Protein AF-A0AAV4N1P4-F1 (afdb_monomer_lite)

Structure (mmCIF, N/CA/C/O backbone):
data_AF-A0AAV4N1P4-F1
#
_entry.id   AF-A0AAV4N1P4-F1
#
loop_
_atom_site.group_PDB
_atom_site.id
_atom_site.type_symbol
_atom_site.label_atom_id
_atom_site.label_alt_id
_atom_site.label_comp_id
_atom_site.label_asym_id
_atom_site.label_entity_id
_atom_site.label_seq_id
_atom_site.pdbx_PDB_ins_code
_atom_site.Cartn_x
_atom_site.Cartn_y
_atom_site.Cartn_z
_atom_site.occupancy
_atom_site.B_iso_or_equiv
_atom_site.auth_seq_id
_atom_site.auth_comp_id
_atom_site.auth_asym_id
_atom_site.auth_atom_id
_atom_site.pdbx_PDB_model_num
ATOM 1 N N . MET A 1 1 ? 2.501 -30.240 -11.972 1.00 49.06 1 MET A N 1
ATOM 2 C CA . MET A 1 1 ? 1.809 -29.115 -12.634 1.00 49.06 1 MET A CA 1
ATOM 3 C C . MET A 1 1 ? 1.280 -28.246 -11.510 1.00 49.06 1 MET A C 1
ATOM 5 O O . MET A 1 1 ? 0.567 -28.786 -10.677 1.00 49.06 1 MET A O 1
ATOM 9 N N . TRP A 1 2 ? 1.716 -26.993 -11.387 1.00 59.50 2 TRP A N 1
ATOM 10 C CA . TRP A 1 2 ? 1.163 -26.083 -10.380 1.00 59.50 2 TRP A CA 1
ATOM 11 C C . TRP A 1 2 ? -0.152 -25.533 -10.938 1.00 59.50 2 TRP A C 1
ATOM 13 O O . TRP A 1 2 ? -0.143 -24.999 -12.045 1.00 59.50 2 TRP A O 1
ATOM 23 N N . ASN A 1 3 ? -1.266 -25.708 -10.225 1.00 61.19 3 ASN A N 1
ATOM 24 C CA . ASN A 1 3 ? -2.499 -24.990 -10.548 1.00 61.19 3 ASN A CA 1
ATOM 25 C C . ASN A 1 3 ? -2.249 -23.510 -10.255 1.00 61.19 3 ASN A C 1
ATOM 27 O O . ASN A 1 3 ? -1.991 -23.145 -9.110 1.00 61.19 3 ASN A O 1
ATOM 31 N N . ILE A 1 4 ? -2.274 -22.682 -11.295 1.00 72.19 4 ILE A N 1
ATOM 32 C CA . ILE A 1 4 ? -2.232 -21.228 -11.165 1.00 72.19 4 ILE A CA 1
ATOM 33 C C . ILE A 1 4 ? -3.682 -20.768 -11.259 1.00 72.19 4 ILE A C 1
ATOM 35 O O . ILE A 1 4 ? -4.205 -20.584 -12.355 1.00 72.19 4 ILE A O 1
ATOM 39 N N . GLU A 1 5 ? -4.336 -20.650 -10.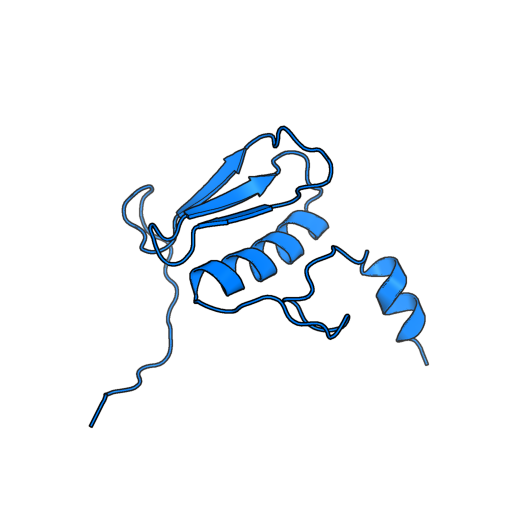110 1.00 80.06 5 GLU A N 1
ATOM 40 C CA . GLU A 1 5 ? -5.631 -19.977 -10.018 1.00 80.06 5 GLU A CA 1
ATOM 41 C C . GLU A 1 5 ? -5.398 -18.458 -9.930 1.00 80.06 5 GLU A C 1
ATOM 43 O O . GLU A 1 5 ? -4.375 -18.026 -9.382 1.00 80.06 5 GLU A O 1
ATOM 48 N N . PRO A 1 6 ? -6.295 -17.624 -10.485 1.00 88.38 6 PRO A N 1
ATOM 49 C CA . PRO A 1 6 ? -6.197 -16.177 -10.346 1.00 88.38 6 PRO A CA 1
ATOM 50 C C . PRO A 1 6 ? -6.323 -15.751 -8.877 1.00 88.38 6 PRO A C 1
ATOM 52 O O . PRO A 1 6 ? -7.000 -16.393 -8.077 1.00 88.38 6 PRO A O 1
ATOM 55 N N . LEU A 1 7 ? -5.684 -14.635 -8.526 1.00 88.88 7 LEU A N 1
ATOM 56 C CA . LEU A 1 7 ? -5.812 -14.050 -7.196 1.00 88.88 7 LEU A CA 1
ATOM 57 C C . LEU A 1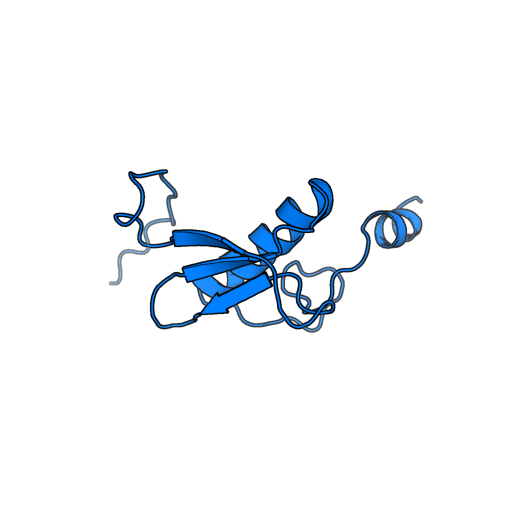 7 ? -7.202 -13.426 -7.019 1.00 88.88 7 LEU A C 1
ATOM 59 O O . LEU A 1 7 ? -7.628 -12.608 -7.835 1.00 88.88 7 LEU A O 1
ATOM 63 N N . GLU A 1 8 ? -7.868 -13.760 -5.917 1.00 92.12 8 GLU A N 1
ATOM 64 C CA . GLU A 1 8 ? -9.148 -13.179 -5.516 1.00 92.12 8 GLU A CA 1
ATOM 65 C C . GLU A 1 8 ? -8.999 -12.391 -4.213 1.00 92.12 8 GLU A C 1
ATOM 67 O O . GLU A 1 8 ? -8.218 -12.752 -3.333 1.00 92.12 8 GLU A O 1
ATOM 72 N N . PHE A 1 9 ? -9.778 -11.318 -4.073 1.00 91.69 9 PHE A N 1
ATOM 73 C CA . PHE A 1 9 ? -9.822 -10.518 -2.854 1.00 91.69 9 PHE A CA 1
ATOM 74 C C . PHE A 1 9 ? -11.228 -10.529 -2.272 1.00 91.69 9 PHE A C 1
ATOM 76 O O . PHE A 1 9 ? -12.196 -10.167 -2.941 1.00 91.69 9 PHE A O 1
ATOM 83 N N . ALA A 1 10 ? -11.326 -10.865 -0.991 1.00 95.31 10 ALA A N 1
ATOM 84 C CA . ALA A 1 10 ? -12.549 -10.747 -0.217 1.00 95.31 10 ALA A CA 1
ATOM 85 C C . ALA A 1 10 ? -12.260 -9.996 1.082 1.00 95.31 10 ALA A C 1
ATOM 87 O O . ALA A 1 10 ? -11.233 -10.196 1.730 1.00 95.31 10 ALA A O 1
ATOM 88 N N . ARG A 1 11 ? -13.189 -9.128 1.486 1.00 95.44 11 ARG A N 1
ATOM 89 C CA . ARG A 1 11 ? -13.129 -8.510 2.809 1.00 95.44 11 ARG A CA 1
ATOM 90 C C . ARG A 1 11 ? -13.583 -9.527 3.851 1.00 95.44 11 ARG A C 1
ATOM 92 O O . ARG A 1 11 ? -14.660 -10.101 3.721 1.00 95.44 11 ARG A O 1
ATOM 99 N N . VAL A 1 12 ? -12.800 -9.665 4.913 1.00 95.81 12 VAL A N 1
ATOM 100 C CA . VAL A 1 12 ? -13.112 -10.515 6.067 1.00 95.81 12 VAL A CA 1
ATOM 101 C C . VAL A 1 12 ? -13.122 -9.701 7.361 1.00 95.81 12 VAL A C 1
ATOM 103 O O . VAL A 1 12 ? -12.841 -8.498 7.356 1.00 95.81 12 VAL A O 1
ATOM 106 N N . ASP A 1 13 ? -13.479 -10.349 8.471 1.00 94.62 13 ASP A N 1
ATOM 107 C CA . ASP A 1 13 ? -13.416 -9.724 9.792 1.00 94.62 13 ASP A CA 1
ATOM 108 C C . ASP A 1 13 ? -11.980 -9.272 10.124 1.00 94.62 13 ASP A C 1
ATOM 110 O O . ASP A 1 13 ? -11.014 -9.938 9.732 1.00 94.62 13 ASP A O 1
ATOM 114 N N . PRO A 1 14 ? -11.815 -8.183 10.896 1.00 88.56 14 PRO A N 1
ATOM 115 C CA . PRO A 1 14 ? -10.501 -7.718 11.328 1.00 88.56 14 PRO A CA 1
ATOM 116 C C . PRO A 1 14 ? -9.662 -8.828 11.980 1.00 88.56 14 PRO A C 1
ATOM 118 O O . PRO A 1 14 ? -10.149 -9.558 12.843 1.00 88.56 14 PRO A O 1
ATOM 121 N N . GLY A 1 15 ? -8.393 -8.941 11.576 1.00 85.69 15 GLY A N 1
ATOM 122 C CA . GLY A 1 15 ? -7.452 -9.932 12.109 1.00 85.69 15 GLY A CA 1
ATOM 123 C C . GLY A 1 15 ? -7.591 -11.344 11.531 1.00 85.69 15 GLY A C 1
ATOM 124 O O . GLY A 1 15 ? -6.846 -12.226 11.947 1.00 85.69 15 GLY A O 1
ATOM 125 N N . LYS A 1 16 ? -8.513 -11.570 10.585 1.00 90.00 16 LYS A N 1
ATOM 126 C CA . LYS A 1 16 ? -8.665 -12.854 9.876 1.00 90.00 16 LYS A CA 1
ATOM 127 C C . LYS A 1 16 ? -8.171 -12.827 8.428 1.00 90.00 16 LYS A C 1
ATOM 129 O O . LYS A 1 16 ? -8.266 -13.845 7.754 1.00 90.00 16 LYS A O 1
ATOM 134 N N . GLY A 1 17 ? -7.733 -11.671 7.930 1.00 90.44 17 GLY A N 1
ATOM 135 C CA . GLY A 1 17 ? -7.290 -11.523 6.544 1.00 90.44 17 GLY A CA 1
ATOM 136 C C . GLY A 1 17 ? -5.836 -11.932 6.354 1.00 90.44 17 GLY A C 1
ATOM 137 O O . GLY A 1 17 ? -5.019 -11.710 7.249 1.00 90.44 17 GLY A O 1
ATOM 138 N N . ASP A 1 18 ? -5.517 -12.443 5.165 1.00 90.88 18 ASP A N 1
ATOM 139 C CA . ASP A 1 18 ? -4.134 -12.636 4.706 1.00 90.88 18 ASP A CA 1
ATOM 140 C C . ASP A 1 18 ? -3.407 -11.294 4.569 1.00 90.88 18 ASP A C 1
ATOM 142 O O . ASP A 1 18 ? -2.216 -11.189 4.847 1.00 90.88 18 ASP A O 1
ATOM 146 N N . ILE A 1 19 ? -4.153 -10.249 4.190 1.00 91.25 19 ILE A N 1
ATOM 147 C CA . ILE A 1 19 ? -3.685 -8.867 4.147 1.00 91.25 19 ILE A CA 1
ATOM 148 C C . ILE A 1 19 ? -4.484 -8.035 5.151 1.00 91.25 19 ILE A C 1
ATOM 150 O O . ILE A 1 19 ? -5.711 -7.955 5.073 1.00 91.25 19 ILE A O 1
ATOM 154 N N . ASN A 1 20 ? -3.789 -7.376 6.078 1.00 91.88 20 ASN A N 1
ATOM 155 C CA . ASN A 1 20 ? -4.389 -6.490 7.074 1.00 91.88 20 ASN A CA 1
ATOM 156 C C . ASN A 1 20 ? -3.925 -5.050 6.837 1.00 91.88 20 ASN A C 1
ATOM 158 O O . ASN A 1 20 ? -2.728 -4.768 6.850 1.00 91.88 20 ASN A O 1
ATOM 162 N N . ILE A 1 21 ? -4.877 -4.135 6.639 1.00 92.81 21 ILE A N 1
ATOM 163 C CA . ILE A 1 21 ? -4.605 -2.720 6.362 1.00 92.81 21 ILE A CA 1
ATOM 164 C C . ILE A 1 21 ? -4.841 -1.899 7.632 1.00 92.81 21 ILE A C 1
ATOM 166 O O . ILE A 1 21 ? -5.918 -1.952 8.228 1.00 92.81 21 ILE A O 1
ATOM 170 N N . TYR A 1 22 ? -3.848 -1.104 8.013 1.00 93.25 22 TYR A N 1
ATOM 171 C CA . TYR A 1 22 ? -3.862 -0.249 9.193 1.00 93.25 22 TYR A CA 1
ATOM 172 C C . TYR A 1 22 ? -3.631 1.208 8.799 1.00 93.25 22 TYR A C 1
ATOM 174 O O . TYR A 1 22 ? -2.770 1.508 7.976 1.00 93.25 22 TYR A O 1
ATOM 182 N N . PHE A 1 23 ? -4.346 2.121 9.450 1.00 94.12 23 PHE A N 1
ATOM 183 C CA . PHE A 1 23 ? -4.068 3.553 9.382 1.00 94.12 23 PHE A CA 1
ATOM 184 C C . PHE A 1 23 ? -3.346 3.975 10.657 1.00 94.12 23 PHE A C 1
ATOM 186 O O . PHE A 1 23 ? -3.804 3.65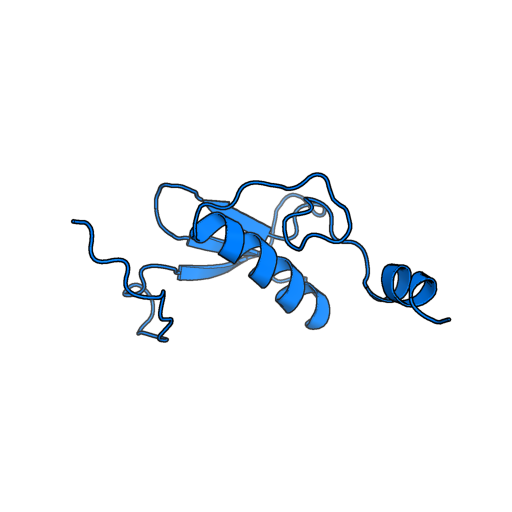6 11.757 1.00 94.12 23 PHE A O 1
ATOM 193 N N . LYS A 1 24 ? -2.210 4.659 10.519 1.00 93.06 24 LYS A N 1
ATOM 194 C CA . LYS A 1 24 ? -1.465 5.198 11.662 1.00 93.06 24 LYS A CA 1
ATOM 195 C C . LYS A 1 24 ? -0.706 6.462 11.287 1.00 93.06 24 LYS A C 1
ATOM 197 O O . LYS A 1 24 ? -0.240 6.598 10.158 1.00 93.06 24 LYS A O 1
ATOM 202 N N . THR A 1 25 ? -0.481 7.341 12.255 1.00 93.31 25 THR A N 1
ATOM 203 C CA . THR A 1 25 ? 0.434 8.467 12.068 1.00 93.31 25 THR A CA 1
ATOM 204 C C . THR A 1 25 ? 1.869 7.953 11.924 1.00 93.31 25 THR A C 1
ATOM 206 O O . THR A 1 25 ? 2.379 7.236 12.789 1.00 93.31 25 THR A O 1
ATOM 209 N N . MET A 1 26 ? 2.537 8.334 10.834 1.00 88.88 26 MET A N 1
ATOM 210 C CA . MET A 1 26 ? 3.955 8.031 10.617 1.00 88.88 26 MET A CA 1
ATOM 211 C C . MET A 1 26 ? 4.843 9.054 11.330 1.00 88.88 26 MET A C 1
ATOM 213 O O . MET A 1 26 ? 4.516 10.240 11.390 1.00 88.88 26 MET A O 1
ATOM 217 N N . THR A 1 27 ? 5.977 8.599 11.868 1.00 86.56 27 THR A N 1
ATOM 218 C CA . THR A 1 27 ? 6.960 9.467 12.541 1.00 86.56 27 THR A CA 1
ATOM 219 C C . THR A 1 27 ? 7.794 10.279 11.553 1.00 86.56 27 THR A C 1
ATOM 221 O O . THR A 1 27 ? 8.194 11.393 11.870 1.00 86.56 27 THR A O 1
ATOM 224 N N . ASN A 1 28 ? 8.038 9.733 10.359 1.00 85.69 28 ASN A N 1
ATOM 225 C CA . ASN A 1 28 ? 8.666 10.436 9.249 1.00 85.69 28 ASN A CA 1
ATOM 226 C C . ASN A 1 28 ? 7.577 10.957 8.303 1.00 85.69 28 ASN A C 1
ATOM 228 O O . ASN A 1 28 ? 6.830 10.171 7.721 1.00 85.69 28 ASN A O 1
ATOM 232 N N . GLU A 1 29 ? 7.499 12.277 8.142 1.00 77.38 29 GLU A N 1
ATOM 233 C CA . GLU A 1 29 ? 6.504 12.949 7.297 1.00 77.38 29 GLU A CA 1
ATOM 234 C C . GLU A 1 29 ? 6.656 12.660 5.797 1.00 77.38 29 GLU A C 1
ATOM 236 O O . GLU A 1 29 ? 5.697 12.818 5.045 1.00 77.38 29 GLU A O 1
ATOM 241 N N . HIS A 1 30 ? 7.826 12.179 5.367 1.00 84.25 30 HIS A N 1
ATOM 242 C CA . HIS A 1 30 ? 8.072 11.752 3.990 1.00 84.25 30 HIS A CA 1
ATOM 243 C C . HIS A 1 30 ? 7.651 10.302 3.717 1.00 84.25 30 HIS A C 1
ATOM 245 O O . HIS A 1 30 ? 7.687 9.866 2.569 1.00 84.25 30 HIS A O 1
ATOM 251 N N . VAL A 1 31 ? 7.241 9.551 4.745 1.00 88.38 31 VAL A N 1
ATOM 252 C CA . VAL A 1 31 ? 6.726 8.185 4.590 1.00 88.38 31 VAL A CA 1
ATOM 253 C C . VAL A 1 31 ? 5.202 8.234 4.525 1.00 88.38 31 VAL A C 1
ATOM 255 O O . VAL A 1 31 ? 4.519 8.612 5.483 1.00 88.38 31 VAL A O 1
ATOM 258 N N . MET A 1 32 ? 4.663 7.850 3.371 1.00 92.06 32 MET A N 1
ATOM 259 C CA . MET A 1 32 ? 3.218 7.847 3.121 1.00 92.06 32 MET A CA 1
ATOM 260 C C . MET A 1 32 ? 2.574 6.487 3.420 1.00 92.06 32 MET A C 1
ATOM 262 O O . MET A 1 32 ? 1.407 6.436 3.807 1.00 92.06 32 MET A O 1
ATOM 266 N N . GLY A 1 33 ? 3.335 5.403 3.311 1.00 92.44 33 GLY A N 1
ATOM 267 C CA . GLY A 1 33 ? 2.910 4.045 3.615 1.00 92.44 33 GLY A CA 1
ATOM 268 C C . GLY A 1 33 ? 4.113 3.115 3.710 1.00 92.44 33 GLY A C 1
ATOM 269 O O . GLY A 1 33 ? 5.243 3.540 3.459 1.00 92.44 33 GLY A O 1
ATOM 270 N N . TYR A 1 34 ? 3.869 1.895 4.171 1.00 91.88 34 TYR A N 1
ATOM 271 C CA . TYR A 1 34 ? 4.795 0.777 4.031 1.00 91.88 34 TYR A CA 1
ATOM 272 C C . TYR A 1 34 ? 4.044 -0.550 4.218 1.00 91.88 34 TYR A C 1
ATOM 274 O O . TYR A 1 34 ? 3.093 -0.637 5.003 1.00 91.88 34 TYR A O 1
ATOM 282 N N . ALA A 1 35 ? 4.511 -1.605 3.563 1.00 90.25 35 ALA A N 1
ATOM 283 C CA . ALA A 1 35 ? 4.112 -2.982 3.821 1.00 90.25 35 ALA A CA 1
ATOM 284 C C . ALA A 1 35 ? 5.301 -3.797 4.337 1.00 90.25 35 ALA A C 1
ATOM 286 O O . ALA A 1 35 ? 6.447 -3.581 3.941 1.00 90.25 35 ALA A O 1
ATOM 287 N N . HIS A 1 36 ? 5.035 -4.748 5.229 1.00 74.31 36 HIS A N 1
ATOM 288 C CA . HIS A 1 36 ? 6.036 -5.743 5.605 1.00 74.31 36 HIS A CA 1
ATOM 289 C C . HIS A 1 36 ? 5.906 -6.953 4.674 1.00 74.31 36 HIS A C 1
ATOM 291 O O . HIS A 1 36 ? 4.899 -7.658 4.691 1.00 74.31 36 HIS A O 1
ATOM 297 N N . TYR A 1 37 ? 6.927 -7.159 3.843 1.00 67.00 37 TYR A N 1
ATOM 298 C CA . TYR A 1 37 ? 7.105 -8.345 3.005 1.00 67.00 37 TYR A CA 1
ATOM 299 C C . TYR A 1 37 ? 8.373 -9.097 3.448 1.00 67.00 37 TYR A C 1
ATOM 301 O O . TYR A 1 37 ? 9.349 -8.441 3.821 1.00 67.00 37 TYR A O 1
ATOM 309 N N . PRO A 1 38 ? 8.430 -10.443 3.371 1.00 56.75 38 PRO A N 1
ATOM 310 C CA . PRO A 1 38 ? 7.339 -11.379 3.065 1.00 56.75 38 PRO A CA 1
ATOM 311 C C . PRO A 1 38 ? 6.473 -11.714 4.281 1.00 56.75 38 PRO A C 1
ATOM 313 O O . PRO A 1 38 ? 5.491 -12.444 4.168 1.00 56.75 38 PRO A O 1
ATOM 316 N N . GLU A 1 39 ? 6.853 -11.226 5.457 1.00 60.75 39 GLU A N 1
ATOM 317 C CA . GLU A 1 39 ? 6.246 -11.649 6.704 1.00 60.75 39 GLU A CA 1
ATOM 318 C C . GLU A 1 39 ? 5.114 -10.697 7.101 1.00 60.75 39 GLU A C 1
ATOM 320 O O . GLU A 1 39 ? 5.303 -9.493 7.265 1.00 60.75 39 GLU A O 1
ATOM 325 N N . GLU A 1 40 ? 3.940 -11.299 7.303 1.00 68.88 40 GLU A N 1
ATOM 326 C CA . GLU A 1 40 ? 2.759 -10.785 8.010 1.00 68.88 40 GLU A CA 1
ATOM 327 C C . GLU A 1 40 ? 1.639 -10.121 7.192 1.00 68.88 40 GLU A C 1
ATOM 329 O O . GLU A 1 40 ? 0.578 -9.878 7.769 1.00 68.88 40 GLU A O 1
ATOM 334 N N . GLY A 1 41 ? 1.806 -9.839 5.893 1.00 75.62 41 GLY A N 1
ATOM 335 C CA . GLY A 1 41 ? 0.716 -9.280 5.068 1.00 75.62 41 GLY A CA 1
ATOM 336 C C . GLY A 1 41 ? 0.142 -7.967 5.624 1.00 75.62 41 GLY A C 1
ATOM 337 O O . GLY A 1 41 ? -1.017 -7.618 5.400 1.00 75.62 41 GLY A O 1
ATOM 338 N N . LYS A 1 42 ? 0.926 -7.233 6.419 1.00 89.88 42 LYS A N 1
ATOM 339 C CA . LYS A 1 42 ? 0.486 -5.992 7.058 1.00 89.88 42 LYS A CA 1
ATOM 340 C C . LYS A 1 42 ? 0.837 -4.813 6.166 1.00 89.88 42 LYS A C 1
ATOM 342 O O . LYS A 1 42 ? 2.004 -4.606 5.836 1.00 89.88 42 LYS A O 1
ATOM 347 N N . VAL A 1 43 ? -0.174 -4.018 5.843 1.00 92.75 43 VAL A N 1
ATOM 348 C CA . VAL A 1 43 ? -0.065 -2.769 5.091 1.00 92.75 43 VAL A CA 1
ATOM 349 C C . VAL A 1 43 ? -0.388 -1.616 6.029 1.00 92.75 43 VAL A C 1
ATOM 351 O O . VAL A 1 43 ? -1.433 -1.609 6.679 1.00 92.75 43 VAL A O 1
ATOM 354 N N . PHE A 1 44 ? 0.494 -0.628 6.100 1.00 93.62 44 PHE A N 1
ATOM 355 C CA . PHE A 1 44 ? 0.325 0.546 6.944 1.00 93.62 44 PHE A CA 1
ATOM 356 C C . PHE A 1 44 ? 0.261 1.801 6.082 1.00 93.62 44 PHE A C 1
ATOM 358 O O . PHE A 1 44 ? 1.175 2.088 5.316 1.00 93.62 44 PHE A O 1
ATOM 365 N N . ILE A 1 45 ? -0.803 2.576 6.253 1.00 94.81 45 ILE A N 1
ATOM 366 C CA . ILE A 1 45 ? -1.056 3.821 5.531 1.00 94.81 45 ILE A CA 1
ATOM 367 C C . ILE A 1 45 ? -0.983 4.982 6.519 1.00 94.81 45 ILE A C 1
ATOM 369 O O . ILE A 1 45 ? -1.493 4.893 7.641 1.00 94.81 45 ILE A O 1
ATOM 373 N N . ASN A 1 46 ? -0.345 6.079 6.112 1.00 94.38 46 ASN A N 1
ATOM 374 C CA . ASN A 1 46 ? -0.317 7.296 6.910 1.00 94.38 46 ASN A CA 1
ATOM 375 C C . ASN A 1 46 ? -1.740 7.883 7.024 1.00 94.38 46 ASN A C 1
ATOM 377 O O . ASN A 1 46 ? -2.403 8.146 6.021 1.00 94.38 46 ASN A O 1
ATOM 381 N N . ASP A 1 47 ? -2.227 8.086 8.247 1.00 94.50 47 ASP A N 1
ATOM 382 C CA . ASP A 1 47 ? -3.587 8.579 8.520 1.00 94.50 47 ASP A CA 1
ATOM 383 C C . ASP A 1 47 ? -3.797 10.069 8.190 1.00 94.50 47 ASP A C 1
ATOM 385 O O . ASP A 1 47 ? -4.931 10.547 8.167 1.00 94.50 47 ASP A O 1
ATOM 389 N N . LYS A 1 48 ? -2.720 10.796 7.871 1.00 93.06 48 LYS A N 1
ATOM 390 C CA . LYS A 1 48 ? -2.756 12.205 7.444 1.00 93.06 48 LYS A CA 1
ATOM 391 C C . LYS A 1 48 ? -2.931 12.396 5.934 1.00 93.06 48 LYS A C 1
ATOM 393 O O . LYS A 1 48 ? -2.939 13.535 5.464 1.00 93.06 48 LYS A O 1
ATOM 398 N N . LEU A 1 49 ? -3.028 11.314 5.159 1.00 90.25 49 LEU A N 1
ATOM 399 C CA . LEU A 1 49 ? -3.167 11.392 3.705 1.00 90.25 49 LEU A CA 1
ATOM 400 C C . LEU A 1 49 ? -4.543 11.908 3.275 1.00 90.25 49 LEU A C 1
ATOM 402 O O . LEU A 1 49 ? -5.577 11.577 3.855 1.00 90.25 49 LEU A O 1
ATOM 406 N N . LYS A 1 50 ? -4.563 12.676 2.184 1.00 90.81 50 LYS A N 1
ATOM 407 C CA . LYS A 1 50 ? -5.805 13.045 1.494 1.00 90.81 50 LYS A CA 1
ATOM 408 C C . LYS A 1 50 ? -6.418 11.812 0.812 1.00 90.81 50 LYS A C 1
ATOM 410 O O . LYS A 1 50 ? -5.672 10.921 0.405 1.00 90.81 50 LYS A O 1
ATOM 415 N N . PRO A 1 51 ? -7.744 11.771 0.577 1.00 85.75 51 PRO A N 1
ATOM 416 C CA . PRO A 1 51 ? -8.405 10.609 -0.028 1.00 85.75 51 PRO A CA 1
ATOM 417 C C . PRO A 1 51 ? -7.786 10.122 -1.351 1.00 85.75 51 PRO A C 1
ATOM 419 O O . PRO A 1 51 ? -7.641 8.922 -1.559 1.00 85.75 51 PRO A O 1
ATOM 422 N N . ASN A 1 52 ? -7.359 11.037 -2.229 1.00 83.31 52 ASN A N 1
ATOM 423 C CA . ASN A 1 52 ? -6.700 10.688 -3.493 1.00 83.31 52 ASN A CA 1
ATOM 424 C C . ASN A 1 52 ? -5.297 10.083 -3.298 1.00 83.31 52 ASN A C 1
ATOM 426 O O . ASN A 1 52 ? -4.871 9.243 -4.085 1.00 83.31 52 ASN A O 1
ATOM 430 N N . GLN A 1 53 ? -4.588 10.487 -2.244 1.00 89.62 53 GLN A N 1
ATOM 431 C CA . GLN A 1 53 ? -3.283 9.932 -1.887 1.00 89.62 53 GLN A CA 1
ATOM 432 C C . GLN A 1 53 ? -3.430 8.539 -1.271 1.00 89.62 53 GLN A C 1
ATOM 434 O O . GLN A 1 53 ? -2.630 7.662 -1.579 1.00 89.62 53 GLN A O 1
ATOM 439 N N . VAL A 1 54 ? -4.473 8.319 -0.457 1.00 91.44 54 VAL A N 1
ATOM 440 C CA . VAL A 1 54 ? -4.766 7.005 0.141 1.00 91.44 54 VAL A CA 1
ATOM 441 C C . VAL A 1 54 ? -4.905 5.939 -0.939 1.00 91.44 54 VAL A C 1
ATOM 443 O O . VAL A 1 54 ? -4.305 4.882 -0.805 1.00 91.44 54 VAL A O 1
ATOM 446 N N . PHE A 1 55 ? -5.643 6.214 -2.020 1.00 89.12 55 PHE A N 1
ATOM 447 C CA . PHE A 1 55 ? -5.832 5.231 -3.090 1.00 89.12 55 PHE A CA 1
ATOM 448 C C . PHE A 1 55 ? -4.510 4.843 -3.769 1.00 89.12 55 PHE A C 1
ATOM 450 O O . PHE A 1 55 ? -4.218 3.658 -3.902 1.00 89.12 55 PHE A O 1
ATOM 457 N N . TYR A 1 56 ? -3.690 5.832 -4.143 1.00 90.56 56 TYR A N 1
ATOM 458 C CA . TYR A 1 56 ? -2.399 5.584 -4.791 1.00 90.56 56 TYR A CA 1
ATOM 459 C C . TYR A 1 56 ? -1.440 4.807 -3.883 1.00 90.56 56 TYR A C 1
ATOM 461 O O . TYR A 1 56 ? -0.876 3.796 -4.291 1.00 90.56 56 TYR A O 1
ATOM 469 N N . VAL A 1 57 ? -1.278 5.267 -2.638 1.00 93.25 57 VAL A N 1
ATOM 470 C CA . VAL A 1 57 ? -0.363 4.638 -1.678 1.00 93.25 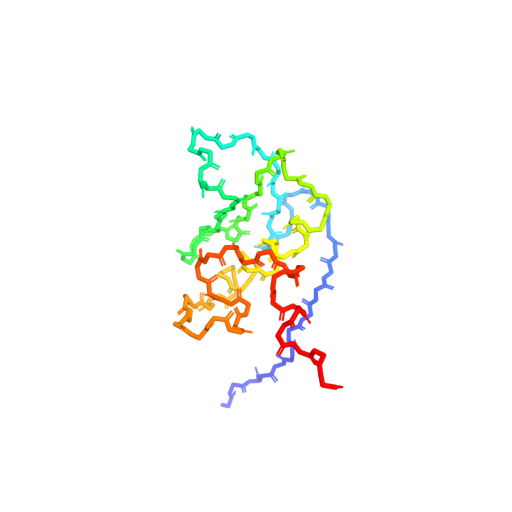57 VAL A CA 1
ATOM 471 C C . VAL A 1 57 ? -0.844 3.232 -1.342 1.00 93.25 57 VAL A C 1
ATOM 473 O O . VAL A 1 57 ? -0.048 2.305 -1.337 1.00 93.25 57 VAL A O 1
ATOM 476 N N . LEU A 1 58 ? -2.150 3.028 -1.149 1.00 93.56 58 LEU A N 1
ATOM 477 C CA . LEU A 1 58 ? -2.691 1.695 -0.902 1.00 93.56 58 LEU A CA 1
ATOM 478 C C . LEU A 1 58 ? -2.430 0.746 -2.077 1.00 93.56 58 LEU A C 1
ATOM 480 O O . LEU A 1 58 ? -2.070 -0.403 -1.848 1.00 93.56 58 LEU A O 1
ATOM 484 N N . GLN A 1 59 ? -2.573 1.213 -3.320 1.00 93.06 59 GLN A N 1
ATOM 485 C CA . GLN A 1 59 ? -2.268 0.404 -4.501 1.00 93.06 59 GLN A CA 1
ATOM 486 C C . GLN A 1 59 ? -0.787 -0.016 -4.533 1.00 93.06 59 GLN A C 1
ATOM 488 O O . GLN A 1 59 ? -0.491 -1.176 -4.817 1.00 93.06 59 GLN A O 1
ATOM 493 N N . HIS A 1 60 ? 0.124 0.905 -4.206 1.00 94.88 60 HIS A N 1
ATOM 494 C CA . HIS A 1 60 ? 1.563 0.645 -4.114 1.00 94.88 60 HIS A CA 1
ATOM 495 C C . HIS A 1 60 ? 1.891 -0.388 -3.025 1.00 94.88 60 HIS A C 1
ATOM 497 O O . HIS A 1 60 ? 2.519 -1.411 -3.292 1.00 94.88 60 HIS A O 1
ATOM 503 N N . GLU A 1 61 ? 1.397 -0.174 -1.804 1.00 94.50 61 GLU A N 1
ATOM 504 C CA . GLU A 1 61 ? 1.696 -1.060 -0.675 1.00 94.50 61 GLU A CA 1
ATOM 505 C C . GLU A 1 61 ? 1.036 -2.440 -0.802 1.00 94.50 61 GLU A C 1
ATOM 507 O O . GLU A 1 61 ? 1.602 -3.442 -0.363 1.00 94.50 61 GLU A O 1
ATOM 512 N N . LEU A 1 62 ? -0.133 -2.533 -1.449 1.00 92.94 62 LEU A N 1
ATOM 513 C CA . LEU A 1 62 ? -0.710 -3.828 -1.822 1.00 92.94 62 LEU A CA 1
ATOM 514 C C . LEU A 1 62 ? 0.189 -4.572 -2.814 1.00 92.94 62 LEU A C 1
ATOM 516 O O . LEU A 1 62 ? 0.333 -5.785 -2.699 1.00 92.94 62 LEU A O 1
ATOM 520 N N . GLY A 1 63 ? 0.843 -3.866 -3.739 1.00 92.56 63 GLY A N 1
ATOM 521 C CA . GLY A 1 63 ? 1.848 -4.461 -4.617 1.00 92.56 63 GLY A CA 1
ATOM 522 C C . GLY A 1 63 ? 2.969 -5.135 -3.825 1.00 92.56 63 GLY A C 1
ATOM 523 O O . GLY A 1 63 ? 3.297 -6.291 -4.099 1.00 92.56 63 GLY A O 1
ATOM 524 N N . HIS A 1 64 ? 3.493 -4.465 -2.796 1.00 92.06 64 HIS A N 1
ATOM 525 C CA . HIS A 1 64 ? 4.475 -5.054 -1.880 1.00 92.06 64 HIS A CA 1
ATOM 526 C C . HIS A 1 64 ? 3.922 -6.241 -1.088 1.00 92.06 6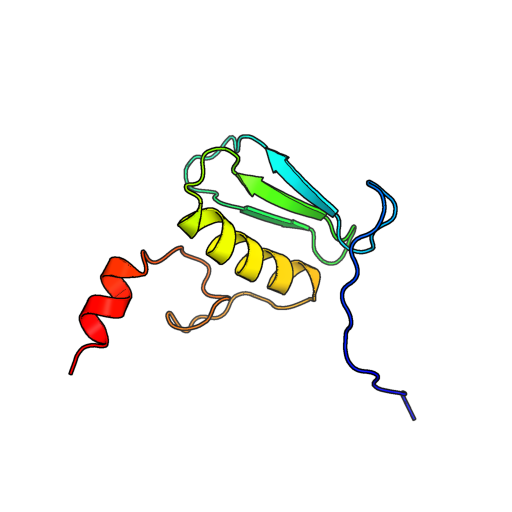4 HIS A C 1
ATOM 528 O O . HIS A 1 64 ? 4.597 -7.265 -0.992 1.00 92.06 64 HIS A O 1
ATOM 534 N N . ALA A 1 65 ? 2.689 -6.158 -0.579 1.00 90.56 65 ALA A N 1
ATOM 535 C CA . ALA A 1 65 ? 2.045 -7.272 0.124 1.00 90.56 65 ALA A CA 1
ATOM 536 C C . ALA A 1 65 ? 1.879 -8.525 -0.761 1.00 90.56 65 ALA A C 1
ATOM 538 O O . ALA A 1 65 ? 1.881 -9.642 -0.251 1.00 90.56 65 ALA A O 1
ATOM 539 N N . LEU A 1 66 ? 1.785 -8.344 -2.082 1.00 89.50 66 LEU A N 1
ATOM 540 C CA . LEU A 1 66 ? 1.708 -9.417 -3.079 1.00 89.50 66 LEU A CA 1
ATOM 541 C C . LEU A 1 66 ? 3.077 -9.842 -3.641 1.00 89.50 66 LEU A C 1
ATOM 543 O O . LEU A 1 66 ? 3.137 -10.703 -4.517 1.00 89.50 66 LEU A O 1
ATOM 547 N N . GLY A 1 67 ? 4.174 -9.251 -3.161 1.00 88.44 67 GLY A N 1
ATOM 548 C CA . GLY A 1 67 ? 5.543 -9.611 -3.545 1.00 88.44 67 GLY A CA 1
ATOM 549 C C . GLY A 1 67 ? 6.153 -8.808 -4.692 1.00 88.44 67 GLY A C 1
ATOM 550 O O . GLY A 1 67 ? 7.225 -9.165 -5.179 1.00 88.44 67 GLY A O 1
ATOM 551 N N . SER A 1 68 ? 5.524 -7.712 -5.119 1.00 89.81 68 SER A N 1
ATOM 552 C CA . SER A 1 68 ? 6.159 -6.766 -6.045 1.00 89.81 68 SER A CA 1
ATOM 553 C C . SER A 1 68 ? 7.254 -5.967 -5.338 1.00 89.81 68 SER A C 1
ATOM 555 O O . SER A 1 68 ? 7.121 -5.577 -4.178 1.00 89.81 68 SER A O 1
ATOM 557 N N . THR A 1 69 ? 8.330 -5.666 -6.054 1.00 92.19 69 THR A N 1
ATOM 558 C CA . THR A 1 69 ? 9.365 -4.721 -5.615 1.00 92.19 69 THR A CA 1
ATOM 559 C C . THR A 1 69 ? 9.164 -3.366 -6.282 1.00 92.19 69 THR A C 1
ATOM 561 O O . THR A 1 69 ? 8.387 -3.250 -7.228 1.00 92.19 69 THR A O 1
ATOM 564 N N . HIS A 1 70 ? 9.890 -2.344 -5.823 1.00 94.12 70 HIS A N 1
ATOM 565 C CA . HIS A 1 70 ? 9.909 -1.056 -6.511 1.00 94.12 70 HIS A CA 1
ATOM 566 C C . HIS A 1 70 ? 10.299 -1.196 -7.989 1.00 94.12 70 HIS A C 1
ATOM 568 O O . HIS A 1 70 ? 11.127 -2.036 -8.353 1.00 94.12 70 HIS A O 1
ATOM 574 N N . ASP A 1 71 ? 9.738 -0.312 -8.808 1.00 94.44 71 ASP A N 1
ATOM 575 C CA . ASP A 1 71 ? 10.065 -0.128 -10.220 1.00 94.44 71 ASP A CA 1
ATOM 576 C C . ASP A 1 71 ? 10.711 1.254 -10.414 1.00 94.44 71 ASP A C 1
ATOM 578 O O . ASP A 1 71 ? 10.384 2.221 -9.725 1.00 94.44 71 ASP A O 1
ATOM 582 N N . VAL A 1 72 ? 11.650 1.352 -11.350 1.00 94.19 72 VAL A N 1
ATOM 583 C CA . VAL A 1 72 ? 12.327 2.609 -11.702 1.00 94.19 72 VAL A CA 1
ATOM 584 C C . VAL A 1 72 ? 11.504 3.467 -12.667 1.00 94.19 72 VAL A C 1
ATOM 586 O O . VAL A 1 72 ? 11.765 4.664 -12.799 1.00 94.19 72 VAL A O 1
ATOM 589 N N . ASN A 1 73 ? 10.519 2.881 -13.351 1.00 92.75 73 ASN A N 1
ATOM 590 C CA . ASN A 1 73 ? 9.637 3.599 -14.261 1.00 92.75 73 ASN A CA 1
ATOM 591 C C . ASN A 1 73 ? 8.661 4.490 -13.478 1.00 92.75 73 ASN A C 1
ATOM 593 O O . ASN A 1 73 ? 7.807 3.993 -12.753 1.00 92.75 73 ASN A O 1
ATOM 597 N N . GLN A 1 74 ? 8.732 5.805 -13.691 1.00 89.69 74 GLN A N 1
ATOM 598 C CA . GLN A 1 74 ? 7.885 6.803 -13.019 1.00 89.69 74 GLN A CA 1
ATOM 599 C C . GLN A 1 74 ? 6.383 6.646 -13.294 1.00 89.69 74 GLN A C 1
ATOM 601 O O . GLN A 1 74 ? 5.562 7.137 -12.523 1.00 89.69 74 GLN A O 1
ATOM 606 N N . ASN A 1 75 ? 6.020 5.957 -14.377 1.00 88.75 75 ASN A N 1
ATOM 607 C CA . ASN A 1 75 ? 4.627 5.658 -14.706 1.00 88.75 75 ASN A CA 1
ATOM 608 C C . ASN A 1 75 ? 4.125 4.363 -14.044 1.00 88.75 75 ASN A C 1
ATOM 610 O O . ASN A 1 75 ? 2.951 4.023 -14.180 1.00 88.75 75 ASN A O 1
ATOM 614 N N . SER A 1 76 ? 5.000 3.622 -13.359 1.00 91.81 76 SER A N 1
ATOM 615 C CA . SER A 1 76 ? 4.638 2.413 -12.627 1.00 91.81 76 SER A CA 1
ATOM 616 C C . SER A 1 76 ? 3.990 2.772 -11.296 1.00 91.81 76 SER A C 1
ATOM 618 O O . SER A 1 76 ? 4.453 3.660 -10.580 1.00 91.81 76 SER A O 1
ATOM 620 N N . THR A 1 77 ? 2.954 2.029 -10.909 1.00 91.50 77 THR A N 1
ATOM 621 C CA . THR A 1 77 ? 2.404 2.107 -9.549 1.00 91.50 77 THR A CA 1
ATOM 622 C C . THR A 1 77 ? 3.459 1.758 -8.499 1.00 91.50 77 THR A C 1
ATOM 624 O O . THR A 1 77 ? 3.405 2.291 -7.397 1.00 91.50 77 THR A O 1
ATOM 627 N N . MET A 1 78 ? 4.447 0.924 -8.841 1.00 94.38 78 MET A N 1
ATOM 628 C CA . MET A 1 78 ? 5.530 0.536 -7.933 1.00 94.38 78 MET A CA 1
ATOM 629 C C . MET A 1 78 ? 6.702 1.528 -7.916 1.00 94.38 78 MET A C 1
ATOM 631 O O . MET A 1 78 ? 7.743 1.234 -7.330 1.00 94.38 78 MET A O 1
ATOM 635 N N . PHE A 1 79 ? 6.569 2.707 -8.532 1.00 94.50 79 PHE A N 1
ATOM 636 C CA . PHE A 1 79 ? 7.562 3.766 -8.374 1.00 94.50 79 PHE A CA 1
ATOM 637 C C . PHE A 1 79 ? 7.580 4.258 -6.911 1.00 94.50 79 PHE A C 1
ATOM 639 O O . PHE A 1 79 ? 6.518 4.564 -6.372 1.00 94.50 79 PHE A O 1
ATOM 646 N N . PRO A 1 80 ? 8.748 4.352 -6.245 1.00 91.94 80 PRO A N 1
ATOM 647 C CA . PRO A 1 80 ? 8.839 4.583 -4.794 1.00 91.94 80 PRO A CA 1
ATOM 648 C C . PRO A 1 80 ? 8.414 5.980 -4.320 1.00 91.94 80 PRO A C 1
ATOM 650 O O . PRO A 1 80 ? 8.372 6.235 -3.118 1.00 91.94 80 PRO A O 1
ATOM 653 N N . TYR A 1 81 ? 8.139 6.913 -5.232 1.00 89.06 81 TYR A N 1
ATOM 654 C CA . TYR A 1 81 ? 7.777 8.281 -4.878 1.00 89.06 81 TYR A CA 1
ATOM 655 C C . TYR A 1 81 ? 6.369 8.607 -5.349 1.00 89.06 81 TY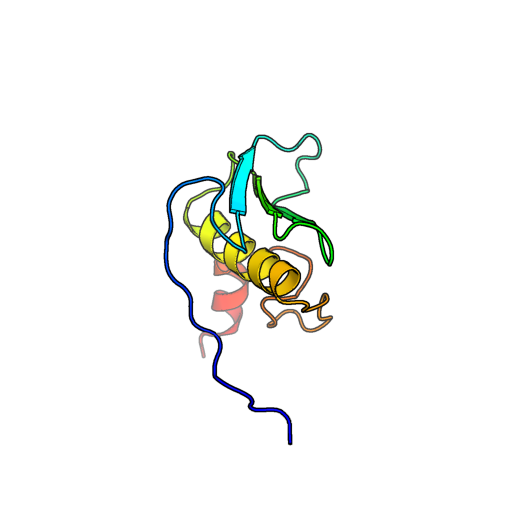R A C 1
ATOM 657 O O . TYR A 1 81 ? 6.026 8.408 -6.512 1.00 89.06 81 TYR A O 1
ATOM 665 N N . PHE A 1 82 ? 5.579 9.204 -4.457 1.00 83.12 82 PHE A N 1
ATOM 666 C CA . PHE A 1 82 ? 4.302 9.784 -4.841 1.00 83.12 82 PHE A CA 1
ATOM 667 C C . PHE A 1 82 ? 4.535 10.959 -5.791 1.00 83.12 82 PHE A C 1
ATOM 669 O O . PHE A 1 82 ? 5.049 12.011 -5.403 1.00 83.12 82 PHE A O 1
ATOM 676 N N . LEU A 1 83 ? 4.123 10.779 -7.039 1.00 79.12 83 LEU A N 1
ATOM 677 C CA . LEU A 1 83 ? 4.032 11.847 -8.019 1.00 79.12 83 LEU A CA 1
ATOM 678 C C . LEU A 1 83 ? 2.583 12.317 -8.028 1.00 79.12 83 LEU A C 1
ATOM 680 O O . LEU A 1 83 ? 1.679 11.543 -8.342 1.00 79.12 83 LEU A O 1
ATOM 684 N N . ASP A 1 84 ? 2.348 13.575 -7.653 1.00 68.94 84 ASP A N 1
ATOM 685 C CA . ASP A 1 84 ? 1.004 14.143 -7.716 1.00 68.94 84 ASP A CA 1
ATOM 686 C C . ASP A 1 84 ? 0.458 13.966 -9.142 1.00 68.94 84 ASP A C 1
ATOM 688 O O . ASP A 1 84 ? 1.031 14.467 -10.111 1.00 68.94 84 ASP A O 1
ATOM 692 N N . GLN A 1 85 ? -0.635 13.214 -9.283 1.00 60.31 85 GLN A N 1
ATOM 693 C CA . GLN A 1 85 ? -1.222 12.900 -10.585 1.00 60.31 85 GLN A CA 1
ATOM 694 C C . GLN A 1 85 ? -1.660 14.164 -11.334 1.00 60.31 85 GLN A C 1
ATOM 696 O O . GLN A 1 85 ? -1.694 14.151 -12.559 1.00 60.31 85 GLN A O 1
ATOM 701 N N . ALA A 1 86 ? -1.908 15.282 -10.642 1.00 55.81 86 ALA A N 1
ATOM 702 C CA . ALA A 1 86 ? -2.127 16.575 -11.291 1.00 55.81 86 ALA A CA 1
ATOM 703 C C . ALA A 1 86 ? -0.880 17.096 -12.042 1.00 55.81 86 ALA A C 1
ATOM 705 O O . ALA A 1 86 ? -1.008 17.896 -12.969 1.00 55.81 86 ALA A O 1
ATOM 706 N N . VAL A 1 87 ? 0.321 16.647 -11.666 1.00 51.69 87 VAL A N 1
ATOM 707 C CA . VAL A 1 87 ? 1.588 16.925 -12.361 1.00 51.69 87 VAL A CA 1
ATOM 708 C C . VAL A 1 87 ? 1.806 15.940 -13.514 1.00 51.69 87 VAL A C 1
ATOM 710 O O . VAL A 1 87 ? 2.228 16.362 -14.586 1.00 51.69 87 VAL A O 1
ATOM 713 N N . LEU A 1 88 ? 1.455 14.659 -13.348 1.00 50.72 88 LEU A N 1
ATOM 714 C CA . LEU A 1 88 ? 1.579 13.649 -14.412 1.00 50.72 88 LEU A CA 1
ATOM 715 C C . LEU A 1 88 ? 0.534 13.821 -15.531 1.00 50.72 88 LEU A C 1
ATOM 717 O O . LEU A 1 88 ? 0.872 13.715 -16.707 1.00 50.72 88 LEU A O 1
ATOM 721 N N . LEU A 1 89 ? -0.715 14.161 -15.195 1.00 48.12 89 LEU A N 1
ATOM 722 C CA . LEU A 1 89 ? -1.794 14.387 -16.168 1.00 48.12 89 LEU A CA 1
ATOM 723 C C . LEU A 1 89 ? -1.593 15.659 -17.002 1.00 48.12 89 LEU A C 1
ATOM 725 O O . LEU A 1 89 ? -2.078 15.727 -18.128 1.00 48.12 89 LEU A O 1
ATOM 729 N N . LYS A 1 90 ? -0.820 16.641 -16.514 1.00 41.34 90 LYS A N 1
ATOM 730 C CA . LYS A 1 90 ? -0.399 17.793 -17.333 1.00 41.34 90 LYS A CA 1
ATOM 731 C C . LYS A 1 90 ? 0.503 17.397 -18.505 1.00 41.34 90 LYS A C 1
ATOM 733 O O . LYS A 1 90 ? 0.560 18.141 -19.475 1.00 41.34 90 LYS A O 1
ATOM 738 N N . ASN A 1 91 ? 1.153 16.236 -18.434 1.00 42.69 91 ASN A N 1
ATOM 739 C CA . ASN A 1 91 ? 2.012 15.710 -19.495 1.00 42.69 91 ASN A CA 1
ATOM 740 C C . ASN A 1 91 ? 1.303 14.669 -20.386 1.00 42.69 91 ASN A C 1
ATOM 742 O O . ASN A 1 91 ? 1.948 14.069 -21.240 1.00 42.69 91 ASN A O 1
ATOM 746 N N . LEU A 1 92 ? -0.002 14.441 -20.185 1.00 41.03 92 LEU A N 1
ATOM 747 C CA . LEU A 1 92 ? -0.810 13.466 -20.935 1.00 41.03 92 LEU A CA 1
ATOM 748 C C . LEU A 1 92 ? -1.907 14.108 -21.799 1.00 41.03 92 LEU A C 1
ATOM 750 O O . LEU A 1 92 ? -2.512 13.412 -22.610 1.00 41.03 92 LEU A O 1
ATOM 754 N N . CYS A 1 93 ? -2.158 15.414 -21.666 1.00 30.33 93 CYS A N 1
ATOM 755 C CA . CYS A 1 93 ? -3.019 16.134 -22.602 1.00 30.33 93 CYS A CA 1
ATOM 756 C C . CYS A 1 93 ? -2.224 16.520 -23.859 1.00 30.33 93 CYS A C 1
ATOM 758 O O . CYS A 1 93 ? -1.527 17.536 -23.862 1.00 30.33 93 CYS A O 1
ATOM 760 N N . CYS A 1 94 ? -2.365 15.711 -24.909 1.00 40.78 94 CYS A N 1
ATOM 761 C CA . CYS A 1 94 ? -2.295 16.155 -26.302 1.00 40.78 94 CYS A CA 1
ATOM 762 C C . CYS A 1 94 ? -3.719 16.422 -26.799 1.00 40.78 94 CYS A C 1
ATOM 764 O O . CYS A 1 94 ? -4.599 15.586 -26.487 1.00 40.78 94 CYS A O 1
#

Radius of gyration: 15.12 Å; chains: 1; bounding box: 26×47×39 Å

Organism: NCBI:txid1538125

Sequence (94 aa):
MWNIEPLEFARVDPGKGDINIYFKTMTNEHVMGYAHYPEEGKVFINDKLKPNQVFYVLQHELGHALGSTHDVNQNSTMFPYFLDQAVLLKNLCC

InterPro domains:
  IPR001818 Peptidase M10, metallopeptidase [PF00413] (29-83)
  IPR024079 Metallopeptidase, catalytic domain superfamily [G3DSA:3.40.390.10] (1-89)

pLDDT: mean 83.01, std 15.94, range [30.33, 95.81]

Foldseek 3Di:
DDDDDDDDDDDDPAPPDLAHEEEDADPDPQDQWAEDPPPDNYIYGHNPDDPVSCVLSVQQRVCVSVPHAADPDPPDSSDPHDDPVVVVVVVVDD

Secondary structure (DSSP, 8-state):
----PPP-----STT-SSSEEEEE--SSTT--EEE-TTTT-EEEEETT--HHHHHHHHHHHHHHHTTPPP-S-TTSTT-SS---HHHHGGGT--